Protein AF-A0A2D4L8B1-F1 (afdb_monomer_lite)

Radius of gyration: 17.38 Å; chains: 1; bounding box: 44×34×46 Å

Foldseek 3Di:
DDDDDPDDAPDFDPFFDWDWAPSLVVPGACPPVRNNPDDHDQQIKTWGWDWTDDPNDIDTDIDIAGPVRDDDPVRVLQVVLQVVLVVVLVVPDDPPDDPVVSVLSSLLSNLVSCCVVPVDDDDSVVCVVVVVSVVVVD

Secondary structure (DSSP, 8-state):
------SS-TT--EEEEEEEGGGGG-TTTTSTTS-S-PPP-TTPEEEEEEEEEETTEEEEEEEEEETTS---HHHHHHHHHHHHHHHHHHHH--TT--HHHHHHHHHHHHHHHHHHTTSS-S-HHHHHHTTTHHHH--

Organism: NCBI:txid1970185

pLDDT: mean 89.05, std 18.94, range [22.69, 98.81]

Sequence (138 aa):
IFFTDFYYARNIYNVYCYCSGNNSSVLHYGHAGAPNDKTIEDGDLCLFDMGGEYYCYGSDITCTFPANGKFTPDQKAIYEAVYRSSRAVFSSIKPGVAWPEMHRLADRVHLEELTKIGILHGNVEDMVTVHLGAVFMP

Structure (mmCIF, N/CA/C/O backbone):
data_AF-A0A2D4L8B1-F1
#
_entry.id   AF-A0A2D4L8B1-F1
#
loop_
_atom_site.group_PDB
_atom_site.id
_atom_site.type_symbol
_atom_site.label_atom_id
_atom_site.label_alt_id
_atom_site.label_comp_id
_atom_site.label_asym_id
_atom_site.label_entity_id
_atom_site.label_seq_id
_atom_site.pdbx_PDB_ins_code
_atom_site.Cartn_x
_atom_site.Cartn_y
_atom_site.Cartn_z
_atom_site.occupancy
_atom_site.B_iso_or_equiv
_atom_site.auth_seq_id
_atom_site.auth_comp_id
_atom_site.auth_asym_id
_atom_site.auth_atom_id
_atom_site.pdbx_PDB_model_num
ATOM 1 N N . ILE A 1 1 ? 1.965 -16.802 -3.553 1.00 29.83 1 ILE A N 1
ATOM 2 C CA . ILE A 1 1 ? 1.661 -17.792 -4.611 1.00 29.83 1 ILE A CA 1
ATOM 3 C C . ILE A 1 1 ? 2.831 -17.741 -5.586 1.00 29.83 1 ILE A C 1
ATOM 5 O O . ILE A 1 1 ? 3.060 -16.686 -6.155 1.00 29.83 1 ILE A O 1
ATOM 9 N N . PHE A 1 2 ? 3.635 -18.805 -5.662 1.00 22.69 2 PHE A N 1
ATOM 10 C CA . PHE A 1 2 ? 4.695 -18.957 -6.666 1.00 22.69 2 PHE A CA 1
ATOM 11 C C . PHE A 1 2 ? 4.063 -19.538 -7.935 1.00 22.69 2 PHE A C 1
ATOM 13 O O . PHE A 1 2 ? 3.391 -20.561 -7.833 1.00 22.69 2 PHE A O 1
ATOM 20 N N . PHE A 1 3 ? 4.302 -18.936 -9.099 1.00 31.19 3 PHE A N 1
ATOM 21 C CA . PHE A 1 3 ? 4.112 -19.611 -10.384 1.00 31.19 3 PHE A CA 1
ATOM 22 C C . PHE A 1 3 ? 5.337 -19.390 -11.271 1.00 31.19 3 PHE A C 1
ATOM 24 O O . PHE A 1 3 ? 5.660 -18.271 -11.663 1.00 31.19 3 PHE A O 1
ATOM 31 N N . THR A 1 4 ? 6.028 -20.495 -11.533 1.00 29.86 4 THR A N 1
ATOM 32 C CA . THR A 1 4 ? 6.906 -20.724 -12.679 1.00 29.86 4 THR A CA 1
ATOM 33 C C . THR A 1 4 ? 6.068 -20.978 -13.940 1.00 29.86 4 THR A C 1
ATOM 35 O O . THR A 1 4 ? 4.928 -21.427 -13.838 1.00 29.86 4 THR A O 1
ATOM 38 N N . ASP A 1 5 ? 6.688 -20.727 -15.099 1.00 28.75 5 ASP A N 1
ATOM 39 C CA . ASP A 1 5 ? 6.245 -20.960 -16.490 1.00 28.75 5 ASP A CA 1
ATOM 40 C C . ASP A 1 5 ? 5.469 -19.835 -17.207 1.00 28.75 5 ASP A C 1
ATOM 42 O O . ASP A 1 5 ? 4.287 -19.921 -17.527 1.00 28.75 5 ASP A O 1
ATOM 46 N N . PHE A 1 6 ? 6.228 -18.801 -17.591 1.00 39.56 6 PHE A N 1
ATOM 47 C CA . PHE A 1 6 ? 5.842 -17.674 -18.457 1.00 39.56 6 PHE A CA 1
ATOM 48 C C . PHE A 1 6 ? 6.006 -17.953 -19.974 1.00 39.56 6 PHE A C 1
ATOM 50 O O . PHE A 1 6 ? 6.299 -17.043 -20.743 1.00 39.56 6 PHE A O 1
ATOM 57 N N . TYR A 1 7 ? 5.855 -19.197 -20.449 1.00 32.72 7 TYR A N 1
ATOM 58 C CA . TYR A 1 7 ? 6.199 -19.542 -21.846 1.00 32.72 7 TYR A CA 1
ATOM 59 C C . TYR A 1 7 ? 5.029 -19.585 -22.853 1.00 32.72 7 TYR A C 1
ATOM 61 O O . TYR A 1 7 ? 5.279 -19.800 -24.037 1.00 32.72 7 TYR A O 1
ATOM 69 N N . TYR A 1 8 ? 3.769 -19.364 -22.443 1.00 34.84 8 TYR A N 1
ATOM 70 C CA . TYR A 1 8 ? 2.607 -19.585 -23.334 1.00 34.84 8 TYR A CA 1
ATOM 71 C C . TYR A 1 8 ? 1.567 -18.460 -23.461 1.00 34.84 8 TYR A C 1
ATOM 73 O O . TYR A 1 8 ? 0.611 -18.620 -24.224 1.00 34.84 8 TYR A O 1
ATOM 81 N N . ALA A 1 9 ? 1.717 -17.314 -22.793 1.00 38.31 9 ALA A N 1
ATOM 82 C CA . ALA A 1 9 ? 0.779 -16.209 -22.996 1.00 38.31 9 ALA A CA 1
ATOM 83 C C . ALA A 1 9 ? 1.203 -15.359 -24.212 1.00 38.31 9 ALA A C 1
ATOM 85 O O . ALA A 1 9 ? 2.280 -14.775 -24.260 1.00 38.31 9 ALA A O 1
ATOM 86 N N . ARG A 1 10 ? 0.349 -15.333 -25.243 1.00 41.06 10 ARG A N 1
ATOM 87 C CA . ARG A 1 10 ? 0.593 -14.650 -26.527 1.00 41.06 10 ARG A CA 1
ATOM 88 C C . ARG A 1 10 ? 0.355 -13.130 -26.502 1.00 41.06 10 ARG A C 1
ATOM 90 O O . ARG A 1 10 ? 0.475 -12.523 -27.553 1.00 41.06 10 ARG A O 1
ATOM 97 N N . ASN A 1 11 ? 0.069 -12.531 -25.342 1.00 42.62 11 ASN A N 1
ATOM 98 C CA . ASN A 1 11 ? -0.073 -11.081 -25.127 1.00 42.62 11 ASN A CA 1
ATOM 99 C C . ASN A 1 11 ? 0.330 -10.726 -23.680 1.00 42.62 11 ASN A C 1
ATOM 101 O O . ASN A 1 11 ? -0.499 -10.335 -22.863 1.00 42.62 11 ASN A O 1
ATOM 105 N N . ILE A 1 12 ? 1.593 -10.956 -23.323 1.00 45.28 12 ILE A N 1
ATOM 106 C CA . ILE A 1 12 ? 2.137 -10.564 -22.012 1.00 45.28 12 ILE A CA 1
ATOM 107 C C . ILE A 1 12 ? 2.632 -9.113 -22.119 1.00 45.28 12 ILE A C 1
ATOM 109 O O . ILE A 1 12 ? 3.075 -8.712 -23.190 1.00 45.28 12 ILE A O 1
ATOM 113 N N . TYR A 1 13 ? 2.588 -8.381 -21.002 1.00 44.84 13 TYR A N 1
ATOM 114 C CA . TYR A 1 13 ? 3.078 -7.012 -20.755 1.00 44.84 13 TYR A CA 1
ATOM 115 C C . TYR A 1 13 ? 2.028 -5.899 -20.816 1.00 44.84 13 TYR A C 1
ATOM 117 O O . TYR A 1 13 ? 2.181 -4.914 -21.527 1.00 44.84 13 TYR A O 1
ATOM 125 N N . ASN A 1 14 ? 1.030 -5.993 -19.940 1.00 48.00 14 ASN A N 1
ATOM 126 C CA . ASN A 1 14 ? 0.453 -4.798 -19.334 1.00 48.00 14 ASN A CA 1
ATOM 127 C C . ASN A 1 14 ? 1.196 -4.532 -18.016 1.00 48.00 14 ASN A C 1
ATOM 129 O O . ASN A 1 14 ? 0.715 -4.792 -16.916 1.00 48.00 14 ASN A O 1
ATOM 133 N N . VAL A 1 15 ? 2.451 -4.113 -18.150 1.00 51.12 15 VAL A N 1
ATOM 134 C CA . VAL A 1 15 ? 3.245 -3.614 -17.031 1.00 51.12 15 VAL A CA 1
ATOM 135 C C . VAL A 1 15 ? 2.808 -2.174 -16.799 1.00 51.12 15 VAL A C 1
ATOM 137 O O . VAL A 1 15 ? 3.070 -1.328 -17.654 1.00 51.12 15 VAL A O 1
ATOM 140 N N . TYR A 1 16 ? 2.129 -1.899 -15.685 1.00 62.41 16 TYR A N 1
ATOM 141 C CA . TYR A 1 16 ? 1.575 -0.569 -15.441 1.00 62.41 16 TYR A CA 1
ATOM 142 C C . TYR A 1 16 ? 2.487 0.295 -14.576 1.00 62.41 16 TYR A C 1
ATOM 144 O O . TYR A 1 16 ? 2.816 1.391 -15.017 1.00 62.41 16 TYR A O 1
ATOM 152 N N . CYS A 1 17 ? 2.979 -0.174 -13.424 1.00 64.75 17 CYS A N 1
ATOM 153 C CA . CYS A 1 17 ? 3.736 0.692 -12.512 1.00 64.75 17 CYS A CA 1
ATOM 154 C C . CYS A 1 17 ? 5.001 0.019 -11.960 1.00 64.75 17 CYS A C 1
ATOM 156 O O . CYS A 1 17 ? 4.917 -0.894 -11.139 1.00 64.75 17 CYS A O 1
ATOM 158 N N . TYR A 1 18 ? 6.181 0.519 -12.349 1.00 78.19 18 TYR A N 1
ATOM 159 C CA . TYR A 1 18 ? 7.454 0.238 -11.675 1.00 78.19 18 TYR A CA 1
ATOM 160 C C . TYR A 1 18 ? 7.854 1.425 -10.813 1.00 78.19 18 TYR A C 1
ATOM 162 O O . TYR A 1 18 ? 8.648 2.279 -11.212 1.00 78.19 18 TYR A O 1
ATOM 170 N N . CYS A 1 19 ? 7.302 1.492 -9.612 1.00 84.31 19 CYS A N 1
ATOM 171 C CA . CYS A 1 19 ? 7.585 2.600 -8.726 1.00 84.31 19 CYS A CA 1
ATOM 172 C C . CYS A 1 19 ? 8.777 2.292 -7.822 1.00 84.31 19 CYS A C 1
ATOM 174 O O . CYS A 1 19 ? 8.892 1.193 -7.278 1.00 84.31 19 CYS A O 1
ATOM 176 N N . SER A 1 20 ? 9.646 3.282 -7.627 1.00 90.06 20 SER A N 1
ATOM 177 C CA . SER A 1 20 ? 10.708 3.259 -6.621 1.00 90.06 20 SER A CA 1
ATOM 178 C C . SER A 1 20 ? 10.790 4.602 -5.902 1.00 90.06 20 SER A C 1
ATOM 180 O O . SER A 1 20 ? 10.596 5.665 -6.506 1.00 90.06 20 SER A O 1
ATOM 182 N N . GLY A 1 21 ? 11.064 4.558 -4.599 1.00 91.44 21 GLY A N 1
ATOM 183 C CA . GLY A 1 21 ? 11.133 5.755 -3.763 1.00 91.44 21 GLY A CA 1
ATOM 184 C C . GLY A 1 21 ? 9.811 6.528 -3.792 1.00 91.44 21 GLY A C 1
ATOM 185 O O . GLY A 1 21 ? 8.737 5.942 -3.663 1.00 91.44 21 GLY A O 1
ATOM 186 N N . ASN A 1 22 ? 9.875 7.842 -4.015 1.00 93.81 22 ASN A N 1
ATOM 187 C CA . ASN A 1 22 ? 8.687 8.705 -4.023 1.00 93.81 22 ASN A CA 1
ATOM 188 C C . ASN A 1 22 ? 7.689 8.390 -5.146 1.00 93.81 22 ASN A C 1
ATOM 190 O O . ASN A 1 22 ? 6.517 8.710 -5.000 1.00 93.81 22 ASN A O 1
ATOM 194 N N . ASN A 1 23 ? 8.097 7.739 -6.241 1.00 93.62 23 ASN A N 1
ATOM 195 C CA . ASN A 1 23 ? 7.144 7.370 -7.297 1.00 93.62 23 ASN A CA 1
ATOM 196 C C . ASN A 1 23 ? 6.119 6.338 -6.803 1.00 93.62 23 ASN A C 1
ATOM 198 O O . ASN A 1 23 ? 5.042 6.226 -7.377 1.00 93.62 23 ASN A O 1
ATOM 202 N N . SER A 1 24 ? 6.413 5.626 -5.707 1.00 91.88 24 SER A N 1
ATOM 203 C CA . SER A 1 24 ? 5.498 4.659 -5.086 1.00 91.88 24 SER A CA 1
ATOM 204 C C . SER A 1 24 ? 4.270 5.314 -4.440 1.00 91.88 24 SER A C 1
ATOM 206 O O . SER A 1 24 ? 3.364 4.596 -4.034 1.00 91.88 24 SER A O 1
ATOM 208 N N . SER A 1 25 ? 4.202 6.652 -4.368 1.00 93.50 25 SER A N 1
ATOM 209 C CA . SER A 1 25 ? 2.997 7.397 -3.971 1.00 93.50 25 SER A CA 1
ATOM 210 C C . SER A 1 25 ? 2.158 7.912 -5.152 1.00 93.50 25 SER A C 1
ATOM 212 O O . SER A 1 25 ? 1.103 8.506 -4.936 1.00 93.50 25 SER A O 1
ATOM 214 N N . VAL A 1 26 ? 2.583 7.679 -6.401 1.00 94.00 26 VAL A N 1
ATOM 215 C CA . VAL A 1 26 ? 1.808 7.999 -7.609 1.00 94.00 26 VAL A CA 1
ATOM 216 C C . VAL A 1 26 ? 1.048 6.746 -8.049 1.00 94.00 26 VAL A C 1
ATOM 218 O O . VAL A 1 26 ? 1.631 5.839 -8.635 1.00 94.00 26 VAL A O 1
ATOM 221 N N . LEU A 1 27 ? -0.259 6.703 -7.768 1.00 90.19 27 LEU A N 1
ATOM 222 C CA . LEU A 1 27 ? -1.081 5.485 -7.878 1.00 90.19 27 LEU A CA 1
ATOM 223 C C . LEU A 1 27 ? -1.064 4.829 -9.267 1.00 90.19 27 LEU A C 1
ATOM 225 O O . LEU A 1 27 ? -0.997 3.612 -9.363 1.00 90.19 27 LEU A O 1
ATOM 229 N N . HIS A 1 28 ? -1.097 5.628 -10.337 1.00 91.81 28 HIS A N 1
ATOM 230 C CA . HIS A 1 28 ? -1.015 5.149 -11.723 1.00 91.81 28 HIS A CA 1
ATOM 231 C C . HIS A 1 28 ? 0.245 5.687 -12.418 1.00 91.81 28 HIS A C 1
ATOM 233 O O . HIS A 1 28 ? 0.164 6.316 -13.474 1.00 91.81 28 HIS A O 1
ATOM 239 N N . TYR A 1 29 ? 1.414 5.505 -11.799 1.00 90.06 29 TYR A N 1
ATOM 240 C CA . TYR A 1 29 ? 2.714 5.783 -12.426 1.00 90.06 29 TYR A CA 1
ATOM 241 C C . TYR A 1 29 ? 2.939 4.903 -13.675 1.00 90.06 29 TYR A C 1
ATOM 243 O O . TYR A 1 29 ? 2.179 3.982 -13.938 1.00 90.06 29 TYR A O 1
ATOM 251 N N . GLY A 1 30 ? 3.958 5.181 -14.489 1.00 88.81 30 GLY A N 1
ATOM 252 C CA . GLY A 1 30 ? 4.344 4.315 -15.611 1.00 88.81 30 GLY A CA 1
ATOM 253 C C . GLY A 1 30 ? 3.615 4.549 -16.936 1.00 88.81 30 GLY A C 1
ATOM 254 O O . GLY A 1 30 ? 3.979 3.958 -17.954 1.00 88.81 30 GLY A O 1
ATOM 255 N N . HIS A 1 31 ? 2.642 5.463 -16.973 1.00 90.25 31 HIS A N 1
ATOM 256 C CA . HIS A 1 31 ? 2.073 5.966 -18.226 1.00 90.25 31 HIS A CA 1
ATOM 257 C C . HIS A 1 31 ? 3.091 6.815 -19.017 1.00 90.25 31 HIS A C 1
ATOM 259 O O . HIS A 1 31 ? 4.121 7.229 -18.498 1.00 90.25 31 HIS A O 1
ATOM 265 N N . ALA A 1 32 ? 2.779 7.169 -20.269 1.00 92.19 32 ALA A N 1
ATOM 266 C CA . ALA A 1 32 ? 3.704 7.882 -21.166 1.00 92.19 32 ALA A CA 1
ATOM 267 C C . ALA A 1 32 ? 4.239 9.240 -20.645 1.00 92.19 32 ALA A C 1
ATOM 269 O O . ALA A 1 32 ? 5.257 9.716 -21.136 1.00 92.19 32 ALA A O 1
ATOM 270 N N . GLY A 1 33 ? 3.564 9.870 -19.677 1.00 93.81 33 GLY A N 1
ATOM 271 C CA . GLY A 1 33 ? 4.014 11.118 -19.042 1.00 93.81 33 GLY A CA 1
ATOM 272 C C . GLY A 1 33 ? 4.926 10.911 -17.827 1.00 93.81 33 GLY A C 1
ATOM 273 O O . GLY A 1 33 ? 5.513 11.873 -17.347 1.00 93.81 33 GLY A O 1
ATOM 274 N N . ALA A 1 34 ? 5.039 9.675 -17.343 1.00 91.69 34 ALA A N 1
ATOM 275 C CA . ALA A 1 34 ? 5.884 9.263 -16.229 1.00 91.69 34 ALA A CA 1
ATOM 276 C C . ALA A 1 34 ? 6.386 7.822 -16.490 1.00 91.69 34 ALA A C 1
ATOM 278 O O . ALA A 1 34 ? 5.956 6.889 -15.812 1.00 91.69 34 ALA A O 1
ATOM 279 N N . PRO A 1 35 ? 7.224 7.609 -17.522 1.00 93.00 35 PRO A N 1
ATOM 280 C CA . PRO A 1 35 ? 7.315 6.350 -18.272 1.00 93.00 35 PRO A CA 1
ATOM 281 C C . PRO A 1 35 ? 8.228 5.283 -17.639 1.00 93.00 35 PRO A C 1
ATOM 283 O O . PRO A 1 35 ? 8.970 4.609 -18.350 1.00 93.00 35 PRO A O 1
ATOM 286 N N . ASN A 1 36 ? 8.175 5.100 -16.315 1.00 92.25 36 ASN A N 1
ATOM 287 C CA . ASN A 1 36 ? 9.008 4.133 -15.581 1.00 92.25 36 ASN A CA 1
ATOM 288 C C . ASN A 1 36 ? 10.526 4.317 -15.801 1.00 92.25 36 ASN A C 1
ATOM 290 O O . ASN A 1 36 ? 11.271 3.349 -15.928 1.00 92.25 36 ASN A O 1
ATOM 294 N N . ASP A 1 37 ? 10.995 5.561 -15.860 1.00 93.81 37 ASP A N 1
ATOM 295 C CA . ASP A 1 37 ? 12.367 5.930 -16.232 1.00 93.81 37 ASP A CA 1
ATOM 296 C C . ASP A 1 37 ? 13.285 6.255 -15.040 1.00 93.81 37 ASP A C 1
ATOM 298 O O . ASP A 1 37 ? 14.466 6.555 -15.224 1.00 93.81 37 ASP A O 1
ATOM 302 N N . LYS A 1 38 ? 12.773 6.178 -13.805 1.00 94.69 38 LYS A N 1
ATOM 303 C CA . LYS A 1 38 ? 13.567 6.414 -12.594 1.00 94.69 38 LYS A CA 1
ATOM 304 C C . LYS A 1 38 ? 14.496 5.227 -12.299 1.00 94.69 38 LYS A C 1
ATOM 306 O O . LYS A 1 38 ? 14.036 4.101 -12.113 1.00 94.69 38 LYS A O 1
ATOM 311 N N . THR A 1 39 ? 15.789 5.504 -12.125 1.00 96.25 39 THR A N 1
ATOM 312 C CA . THR A 1 39 ? 16.754 4.547 -11.560 1.00 96.25 39 THR A CA 1
ATOM 313 C C . THR A 1 39 ? 16.356 4.153 -10.133 1.00 96.25 39 THR A C 1
ATOM 315 O O . THR A 1 39 ? 16.023 5.001 -9.299 1.00 96.25 39 THR A O 1
ATOM 318 N N . ILE A 1 40 ? 16.368 2.849 -9.856 1.00 96.50 40 ILE A N 1
ATOM 319 C CA . ILE A 1 40 ? 16.147 2.310 -8.511 1.00 96.50 40 ILE A CA 1
ATOM 320 C C . ILE A 1 40 ? 17.429 2.504 -7.704 1.00 96.50 40 ILE A C 1
ATOM 322 O O . ILE A 1 40 ? 18.486 2.026 -8.113 1.00 96.50 40 ILE A O 1
ATOM 326 N N . GLU A 1 41 ? 17.321 3.171 -6.559 1.00 96.88 41 GLU A N 1
ATOM 327 C CA . GLU A 1 41 ? 18.456 3.480 -5.692 1.00 96.88 41 GLU A CA 1
ATOM 328 C C . GLU A 1 41 ? 18.471 2.587 -4.441 1.00 96.88 41 GLU A C 1
ATOM 330 O O . GLU A 1 41 ? 17.454 2.012 -4.036 1.00 96.88 41 GLU A O 1
ATOM 335 N N . ASP A 1 42 ? 19.635 2.469 -3.798 1.00 97.19 42 ASP A N 1
ATOM 336 C CA . ASP A 1 42 ? 19.729 1.795 -2.501 1.00 97.19 42 ASP A CA 1
ATOM 337 C C . ASP A 1 42 ? 18.862 2.511 -1.452 1.00 97.19 42 ASP A C 1
ATOM 339 O O . ASP A 1 42 ? 18.839 3.738 -1.361 1.00 97.19 42 ASP A O 1
ATOM 343 N N . GLY A 1 43 ? 18.134 1.728 -0.655 1.00 95.75 43 GLY A N 1
ATOM 344 C CA . GLY A 1 43 ? 17.185 2.241 0.333 1.00 95.75 43 GLY A CA 1
ATOM 345 C C . GLY A 1 43 ? 15.794 2.589 -0.211 1.00 95.75 43 GLY A C 1
ATOM 346 O O . GLY A 1 43 ? 14.898 2.829 0.600 1.00 95.75 43 GLY A O 1
ATOM 347 N N . ASP A 1 44 ? 15.559 2.551 -1.528 1.00 97.12 44 ASP A N 1
ATOM 348 C CA . ASP A 1 44 ? 14.214 2.745 -2.078 1.00 97.12 44 ASP A CA 1
ATOM 349 C C . ASP A 1 44 ? 13.248 1.635 -1.632 1.00 97.12 44 ASP A C 1
ATOM 351 O O . ASP A 1 44 ? 13.603 0.456 -1.522 1.00 97.12 44 ASP A O 1
ATOM 355 N N . LEU A 1 45 ? 11.982 2.013 -1.438 1.00 95.75 45 LEU A N 1
ATOM 356 C CA . LEU A 1 45 ? 10.872 1.069 -1.386 1.00 95.75 45 LEU A CA 1
ATOM 357 C C . LEU A 1 45 ? 10.243 0.976 -2.780 1.00 95.75 45 LEU A C 1
ATOM 359 O O . LEU A 1 45 ? 9.782 1.982 -3.330 1.00 95.75 45 LEU A O 1
ATOM 363 N N . CYS A 1 46 ? 10.231 -0.226 -3.342 1.00 96.00 46 CYS A N 1
ATOM 364 C CA . CYS A 1 46 ? 9.603 -0.510 -4.621 1.00 96.00 46 CYS A CA 1
ATOM 365 C C . CYS A 1 46 ? 8.138 -0.890 -4.417 1.00 96.00 46 CYS A C 1
ATOM 367 O O . CYS A 1 46 ? 7.827 -1.681 -3.523 1.00 96.00 46 CYS A O 1
ATOM 369 N N . LEU A 1 47 ? 7.261 -0.363 -5.269 1.00 96.56 47 LEU A N 1
ATOM 370 C CA . LEU A 1 47 ? 5.866 -0.780 -5.402 1.00 96.56 47 LEU A CA 1
ATOM 371 C C . LEU A 1 47 ? 5.641 -1.135 -6.864 1.00 96.56 47 LEU A C 1
ATOM 373 O O . LEU A 1 47 ? 5.667 -0.270 -7.738 1.00 96.56 47 LEU A O 1
ATOM 377 N N . PHE A 1 48 ? 5.508 -2.428 -7.131 1.00 94.81 48 PHE A N 1
ATOM 378 C CA . PHE A 1 48 ? 5.331 -2.946 -8.478 1.00 94.81 48 PHE A CA 1
ATOM 379 C C . PHE A 1 48 ? 3.898 -3.415 -8.640 1.00 94.81 48 PHE A C 1
ATOM 381 O O . PHE A 1 48 ? 3.502 -4.391 -8.004 1.00 94.81 48 PHE A O 1
ATOM 388 N N . ASP A 1 49 ? 3.154 -2.721 -9.492 1.00 91.62 49 ASP A N 1
ATOM 389 C CA . ASP A 1 49 ? 1.783 -3.056 -9.852 1.00 91.62 49 ASP A CA 1
ATOM 390 C C . ASP A 1 49 ? 1.748 -3.584 -11.287 1.00 91.62 49 ASP A C 1
ATOM 392 O O . ASP A 1 49 ? 2.092 -2.876 -12.247 1.00 91.62 49 ASP A O 1
ATOM 396 N N . MET A 1 50 ? 1.457 -4.877 -11.417 1.00 88.44 50 MET A N 1
ATOM 397 C CA . MET A 1 50 ? 1.548 -5.582 -12.685 1.00 88.44 50 MET A CA 1
ATOM 398 C C . MET A 1 50 ? 0.472 -6.648 -12.819 1.00 88.44 50 MET A C 1
ATOM 400 O O . MET A 1 50 ? 0.209 -7.444 -11.916 1.00 88.44 50 MET A O 1
ATOM 404 N N . GLY A 1 51 ? -0.056 -6.730 -14.035 1.00 87.75 51 GLY A N 1
ATOM 405 C CA . GLY A 1 51 ? -1.061 -7.696 -14.420 1.00 87.75 51 GLY A CA 1
ATOM 406 C C . GLY A 1 51 ? -0.714 -8.415 -15.714 1.00 87.75 51 GLY A C 1
ATOM 407 O O . GLY A 1 51 ? 0.159 -8.019 -16.489 1.00 87.75 51 GLY A O 1
ATOM 408 N N . GLY A 1 52 ? -1.431 -9.501 -15.956 1.00 87.06 52 GLY A N 1
ATOM 409 C CA . GLY A 1 52 ? -1.407 -10.233 -17.208 1.00 87.06 52 GLY A CA 1
ATOM 410 C C . GLY A 1 52 ? -2.829 -10.473 -17.679 1.00 87.06 52 GLY A C 1
ATOM 411 O O . GLY A 1 52 ? -3.777 -10.396 -16.900 1.00 87.06 52 GLY A O 1
ATOM 412 N N . GLU A 1 53 ? -2.975 -10.787 -18.957 1.00 90.06 53 GLU A N 1
ATOM 413 C CA . GLU A 1 53 ? -4.235 -11.264 -19.505 1.00 90.06 53 GLU A CA 1
ATOM 414 C C . GLU A 1 53 ? -4.014 -12.630 -20.147 1.00 90.06 53 GLU A C 1
ATOM 416 O O . GLU A 1 53 ? -3.065 -12.843 -20.907 1.00 90.06 53 GLU A O 1
ATOM 421 N N . TYR A 1 54 ? -4.911 -13.566 -19.856 1.00 90.44 54 TYR A N 1
ATOM 422 C CA . TYR A 1 54 ? -4.967 -14.848 -20.532 1.00 90.44 54 TYR A CA 1
ATOM 423 C C . TYR A 1 54 ? -6.391 -15.122 -20.992 1.00 90.44 54 TYR A C 1
ATOM 425 O O . TYR A 1 54 ? -7.306 -15.217 -20.181 1.00 90.44 54 TYR A O 1
ATOM 433 N N . TYR A 1 55 ? -6.576 -15.260 -22.304 1.00 93.25 55 TYR A N 1
ATOM 434 C CA . TYR A 1 55 ? -7.883 -15.526 -22.907 1.00 93.25 55 TYR A CA 1
ATOM 435 C C . TYR A 1 55 ? -8.973 -14.533 -22.454 1.00 93.25 55 TYR A C 1
ATOM 437 O O . TYR A 1 55 ? -10.076 -14.928 -22.088 1.00 93.25 55 TYR A O 1
ATOM 445 N N . CYS A 1 56 ? -8.640 -13.237 -22.449 1.00 92.25 56 CYS A N 1
ATOM 446 C CA . CYS A 1 56 ? -9.504 -12.151 -21.972 1.00 92.25 56 CYS A CA 1
ATOM 447 C C . CYS A 1 56 ? -9.866 -12.205 -20.471 1.00 92.25 56 CYS A C 1
ATOM 449 O O . CYS A 1 56 ? -10.742 -11.464 -20.030 1.00 92.25 56 CYS A O 1
ATOM 451 N N . TYR A 1 57 ? -9.187 -13.035 -19.671 1.00 91.88 57 TYR A N 1
ATOM 452 C CA . TYR A 1 57 ? -9.221 -12.974 -18.209 1.00 91.88 57 TYR A CA 1
ATOM 453 C C . TYR A 1 57 ? -7.998 -12.218 -17.697 1.00 91.88 57 TYR A C 1
ATOM 455 O O . TYR A 1 57 ? -6.863 -12.629 -17.946 1.00 91.88 57 TYR A O 1
ATOM 463 N N . GLY A 1 58 ? -8.234 -11.125 -16.976 1.00 89.38 58 GLY A N 1
ATOM 464 C CA . GLY A 1 58 ? -7.183 -10.324 -16.355 1.00 89.38 58 GLY A CA 1
ATOM 465 C C . GLY A 1 58 ? -6.734 -10.871 -14.998 1.00 89.38 58 GLY A C 1
ATOM 466 O O . GLY A 1 58 ? -7.502 -11.506 -14.274 1.00 89.38 58 GLY A O 1
ATOM 467 N N . SER A 1 59 ? -5.492 -10.570 -14.641 1.00 91.25 59 SER A N 1
ATOM 468 C CA . SER A 1 59 ? -4.954 -10.668 -13.287 1.00 91.25 59 SER A CA 1
ATOM 469 C C . SER A 1 59 ? -4.359 -9.325 -12.885 1.00 91.25 59 SER A C 1
ATOM 471 O O . SER A 1 59 ? -3.766 -8.661 -13.730 1.00 91.25 59 SER A O 1
ATOM 473 N N . ASP A 1 60 ? -4.453 -8.976 -11.608 1.00 90.94 60 ASP A N 1
ATOM 474 C CA . ASP A 1 60 ? -3.981 -7.700 -11.075 1.00 90.94 60 ASP A CA 1
ATOM 475 C C . ASP A 1 60 ? -3.310 -7.934 -9.715 1.00 90.94 60 ASP A C 1
ATOM 477 O O . ASP A 1 60 ? -3.919 -8.525 -8.814 1.00 90.94 60 ASP A O 1
ATOM 481 N N . ILE A 1 61 ? -2.018 -7.614 -9.614 1.00 94.38 61 ILE A N 1
ATOM 482 C CA . ILE A 1 61 ? -1.188 -7.926 -8.450 1.00 94.38 61 ILE A CA 1
ATOM 483 C C . ILE A 1 61 ? -0.194 -6.793 -8.194 1.00 94.38 61 ILE A C 1
ATOM 485 O O . ILE A 1 61 ? 0.731 -6.560 -8.973 1.00 94.38 61 ILE A O 1
ATOM 489 N N . THR A 1 62 ? -0.287 -6.217 -6.999 1.00 93.94 62 THR A N 1
ATOM 490 C CA . THR A 1 62 ? 0.699 -5.275 -6.467 1.00 93.94 62 THR A CA 1
ATOM 491 C C . THR A 1 62 ? 1.640 -5.960 -5.466 1.00 93.94 62 THR A C 1
ATOM 493 O O . THR A 1 62 ? 1.200 -6.665 -4.553 1.00 93.94 62 THR A O 1
ATOM 496 N N . CYS A 1 63 ? 2.950 -5.745 -5.601 1.00 95.94 63 CYS A N 1
ATOM 497 C CA . CYS A 1 63 ? 3.984 -6.211 -4.674 1.00 95.94 63 CYS A CA 1
ATOM 498 C C . CYS A 1 63 ? 4.839 -5.043 -4.170 1.00 95.94 63 CYS A C 1
ATOM 500 O O . CYS A 1 63 ? 5.401 -4.299 -4.971 1.00 95.94 63 CYS A O 1
ATOM 502 N N . THR A 1 64 ? 5.020 -4.948 -2.850 1.00 96.69 64 THR A N 1
ATOM 503 C CA . THR A 1 64 ? 5.854 -3.916 -2.210 1.00 96.69 64 THR A CA 1
ATOM 504 C C . THR A 1 64 ? 7.047 -4.547 -1.499 1.00 96.69 64 THR A C 1
ATOM 506 O O . THR A 1 64 ? 6.869 -5.483 -0.716 1.00 96.69 64 THR A O 1
ATOM 509 N N . PHE A 1 65 ? 8.261 -4.059 -1.761 1.00 97.19 65 PHE A N 1
ATOM 510 C CA . PHE A 1 65 ? 9.502 -4.617 -1.208 1.00 97.19 65 PHE A CA 1
ATOM 511 C C . PHE A 1 65 ? 10.664 -3.604 -1.245 1.00 97.19 65 PHE A C 1
ATOM 513 O O . PHE A 1 65 ? 10.667 -2.707 -2.084 1.00 97.19 65 PHE A O 1
ATOM 520 N N . PRO A 1 66 ? 11.667 -3.719 -0.356 1.00 97.69 66 PRO A N 1
ATOM 521 C CA . PRO A 1 66 ? 12.854 -2.866 -0.379 1.00 97.69 66 PRO A CA 1
ATOM 522 C C . PRO A 1 66 ? 13.753 -3.229 -1.565 1.00 97.69 66 PRO A C 1
ATOM 524 O O . PRO A 1 66 ? 14.040 -4.408 -1.789 1.00 97.69 66 PRO A O 1
ATOM 527 N N . ALA A 1 67 ? 14.253 -2.225 -2.285 1.00 97.00 67 ALA A N 1
ATOM 528 C CA . ALA A 1 67 ? 15.108 -2.410 -3.459 1.00 97.00 67 ALA A CA 1
ATOM 529 C C . ALA A 1 67 ? 16.365 -3.250 -3.162 1.00 97.00 67 ALA A C 1
ATOM 531 O O . ALA A 1 67 ? 16.782 -4.074 -3.972 1.00 97.00 67 ALA A O 1
ATOM 532 N N . ASN A 1 68 ? 16.933 -3.088 -1.966 1.00 97.06 68 ASN A N 1
ATOM 533 C CA . ASN A 1 68 ? 18.134 -3.792 -1.509 1.00 97.06 68 ASN A CA 1
ATOM 534 C C . ASN A 1 68 ? 17.847 -5.107 -0.756 1.00 97.06 68 ASN A C 1
ATOM 536 O O . ASN A 1 68 ? 18.751 -5.709 -0.170 1.00 97.06 68 ASN A O 1
ATOM 540 N N . GLY A 1 69 ? 16.585 -5.550 -0.731 1.00 97.25 69 GLY A N 1
ATOM 541 C CA . GLY A 1 69 ? 16.163 -6.798 -0.096 1.00 97.25 69 GLY A CA 1
ATOM 542 C C . GLY A 1 69 ? 16.087 -6.769 1.435 1.00 97.25 69 GLY A C 1
ATOM 543 O O . GLY A 1 69 ? 15.804 -7.807 2.036 1.00 97.25 69 GLY A O 1
ATOM 544 N N . LYS A 1 70 ? 16.314 -5.622 2.093 1.00 98.00 70 LYS A N 1
ATOM 545 C CA . LYS A 1 70 ? 16.227 -5.490 3.556 1.00 98.00 70 LYS A CA 1
ATOM 546 C C . LYS A 1 70 ? 15.359 -4.306 3.956 1.00 98.00 70 LYS A C 1
ATOM 548 O O . LYS A 1 70 ? 15.684 -3.163 3.666 1.00 98.00 70 LYS A O 1
ATOM 553 N N . PHE A 1 71 ? 14.278 -4.584 4.679 1.00 98.38 71 PHE A N 1
ATOM 554 C CA . PHE A 1 71 ? 13.427 -3.527 5.212 1.00 98.38 71 PHE A CA 1
ATOM 555 C C . PHE A 1 71 ? 14.166 -2.744 6.299 1.00 98.38 71 PHE A C 1
ATOM 557 O O . PHE A 1 71 ? 14.723 -3.336 7.229 1.00 98.38 71 PHE A O 1
ATOM 564 N N . THR A 1 72 ? 14.106 -1.418 6.225 1.00 98.25 72 THR A N 1
ATOM 565 C CA . THR A 1 72 ? 14.384 -0.562 7.383 1.00 98.25 72 THR A CA 1
ATOM 566 C C . THR A 1 72 ? 13.242 -0.669 8.407 1.00 98.25 72 THR A C 1
ATOM 568 O O . THR A 1 72 ? 12.151 -1.138 8.061 1.00 98.25 72 THR A O 1
ATOM 571 N N . PRO A 1 73 ? 13.446 -0.242 9.669 1.00 98.31 73 PRO A N 1
ATOM 572 C CA . PRO A 1 73 ? 12.370 -0.212 10.660 1.00 98.31 73 PRO A CA 1
ATOM 573 C C . PRO A 1 73 ? 11.127 0.554 10.183 1.00 98.31 73 PRO A C 1
ATOM 575 O O . PRO A 1 73 ? 10.020 0.034 10.304 1.00 98.31 73 PRO A O 1
ATOM 578 N N . ASP A 1 74 ? 11.312 1.720 9.559 1.00 98.06 74 ASP A N 1
ATOM 579 C CA . ASP A 1 74 ? 10.207 2.553 9.067 1.00 98.06 74 ASP A CA 1
ATOM 580 C C . ASP A 1 74 ? 9.475 1.896 7.890 1.00 98.06 74 ASP A C 1
ATOM 582 O O . ASP A 1 74 ? 8.247 1.812 7.881 1.00 98.06 74 ASP A O 1
ATOM 586 N N . GLN A 1 75 ? 10.215 1.349 6.917 1.00 98.19 75 GLN A N 1
ATOM 587 C CA . GLN A 1 75 ? 9.614 0.625 5.792 1.00 98.19 75 GLN A CA 1
ATOM 588 C C . GLN A 1 75 ? 8.814 -0.585 6.277 1.00 98.19 75 GLN A C 1
ATOM 590 O O . GLN A 1 75 ? 7.708 -0.831 5.798 1.00 98.19 75 GLN A O 1
ATOM 595 N N . LYS A 1 76 ? 9.366 -1.341 7.235 1.00 98.19 76 LYS A N 1
ATOM 596 C CA . LYS A 1 76 ? 8.696 -2.499 7.824 1.00 98.19 76 LYS A CA 1
ATOM 597 C C . LYS A 1 76 ? 7.414 -2.087 8.542 1.00 98.19 76 LYS A C 1
ATOM 599 O O . LYS A 1 76 ? 6.397 -2.744 8.355 1.00 98.19 76 LYS A O 1
ATOM 604 N N . ALA A 1 77 ? 7.455 -1.010 9.323 1.00 98.31 77 ALA A N 1
ATOM 605 C CA . ALA A 1 77 ? 6.304 -0.509 10.065 1.00 98.31 77 ALA A CA 1
ATOM 606 C C . ALA A 1 77 ? 5.124 -0.173 9.136 1.00 98.31 77 ALA A C 1
ATOM 608 O O . ALA A 1 77 ? 4.008 -0.639 9.361 1.00 98.31 77 ALA A O 1
ATOM 609 N N . ILE A 1 78 ? 5.380 0.564 8.050 1.00 98.19 78 ILE A N 1
ATOM 610 C CA . ILE A 1 78 ? 4.345 0.903 7.061 1.00 98.19 78 ILE A CA 1
ATOM 611 C C . ILE A 1 78 ? 3.884 -0.336 6.282 1.00 98.19 78 ILE A C 1
ATOM 613 O O . ILE A 1 78 ? 2.684 -0.541 6.099 1.00 98.19 78 ILE A O 1
ATOM 617 N N . TYR A 1 79 ? 4.814 -1.199 5.863 1.00 98.38 79 TYR A N 1
ATOM 618 C CA . TYR A 1 79 ? 4.483 -2.442 5.165 1.00 98.38 79 TYR A CA 1
ATOM 619 C C . TYR A 1 79 ? 3.570 -3.346 6.004 1.00 98.38 79 TYR A C 1
ATOM 621 O O . TYR A 1 79 ? 2.564 -3.852 5.508 1.00 98.38 79 TYR A O 1
ATOM 629 N N . GLU A 1 80 ? 3.889 -3.535 7.287 1.00 98.38 80 GLU A N 1
ATOM 630 C CA . GLU A 1 80 ? 3.098 -4.367 8.194 1.00 98.38 80 GLU A CA 1
ATOM 631 C C . GLU A 1 80 ? 1.716 -3.765 8.478 1.00 98.38 80 GLU A C 1
ATOM 633 O O . GLU A 1 80 ? 0.759 -4.526 8.637 1.00 98.38 80 GLU A O 1
ATOM 638 N N . ALA A 1 81 ? 1.573 -2.434 8.461 1.00 98.50 81 ALA A N 1
ATOM 639 C CA . ALA A 1 81 ? 0.273 -1.774 8.580 1.00 98.50 81 ALA A CA 1
ATOM 640 C C . ALA A 1 81 ? -0.667 -2.132 7.416 1.00 98.50 81 ALA A C 1
ATOM 642 O O . ALA A 1 81 ? -1.802 -2.566 7.640 1.00 98.50 81 ALA A O 1
ATOM 643 N N . VAL A 1 82 ? -0.172 -2.039 6.176 1.00 98.50 82 VAL A N 1
ATOM 644 C CA . VAL A 1 82 ? -0.923 -2.431 4.968 1.00 98.50 82 VAL A CA 1
ATOM 645 C C . VAL A 1 82 ? -1.143 -3.947 4.919 1.00 98.50 82 VAL A C 1
ATOM 647 O O . VAL A 1 82 ? -2.214 -4.433 4.555 1.00 98.50 82 VAL A O 1
ATOM 650 N N . TYR A 1 83 ? -0.152 -4.740 5.333 1.00 98.31 83 TYR A N 1
ATOM 651 C CA . TYR A 1 83 ? -0.308 -6.191 5.411 1.00 98.31 83 TYR A CA 1
ATOM 652 C C . TYR A 1 83 ? -1.416 -6.586 6.399 1.00 98.31 83 TYR A C 1
ATOM 654 O O . TYR A 1 83 ? -2.242 -7.452 6.093 1.00 98.31 83 TYR A O 1
ATOM 662 N N . ARG A 1 84 ? -1.485 -5.925 7.561 1.00 98.56 84 ARG A N 1
ATOM 663 C CA . ARG A 1 84 ? -2.524 -6.156 8.570 1.00 98.56 84 ARG A CA 1
ATOM 664 C C . ARG A 1 84 ? -3.912 -5.807 8.036 1.00 98.56 84 ARG A C 1
ATOM 666 O O . ARG A 1 84 ? -4.820 -6.623 8.200 1.00 98.56 84 ARG A O 1
ATOM 673 N N . SER A 1 85 ? -4.086 -4.659 7.377 1.00 98.50 85 SER A N 1
ATOM 674 C CA . SER A 1 85 ? -5.380 -4.275 6.790 1.00 98.50 85 SER A CA 1
ATOM 675 C C . SER A 1 85 ? -5.805 -5.248 5.685 1.00 98.50 85 SER A C 1
ATOM 677 O O . SER A 1 85 ? -6.941 -5.725 5.697 1.00 98.50 85 SER A O 1
ATOM 679 N N . SER A 1 86 ? -4.871 -5.666 4.821 1.00 98.44 86 SER A N 1
ATOM 680 C CA . SER A 1 86 ? -5.095 -6.709 3.814 1.00 98.44 86 SER A CA 1
ATOM 681 C C . SER A 1 86 ? -5.614 -7.998 4.455 1.00 98.44 86 SER A C 1
ATOM 683 O O . SER A 1 86 ? -6.672 -8.500 4.074 1.00 98.44 86 SER A O 1
ATOM 685 N N . ARG A 1 87 ? -4.918 -8.538 5.468 1.00 98.62 87 ARG A N 1
ATOM 686 C CA . ARG A 1 87 ? -5.346 -9.770 6.156 1.00 98.62 87 ARG A CA 1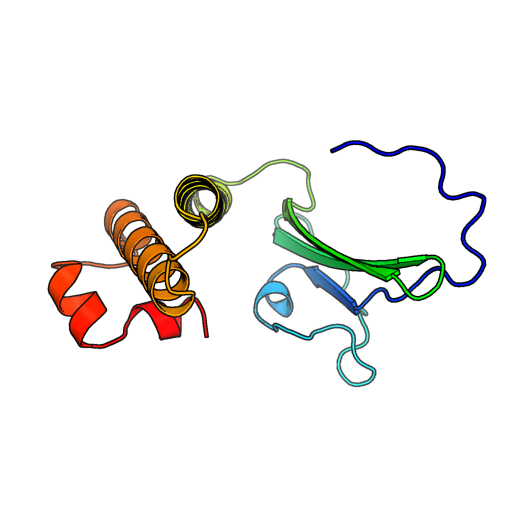
ATOM 687 C C . ARG A 1 87 ? -6.700 -9.611 6.854 1.00 98.62 87 ARG A C 1
ATOM 689 O O . ARG A 1 87 ? -7.495 -10.553 6.822 1.00 98.62 87 ARG A O 1
ATOM 696 N N . ALA A 1 88 ? -6.979 -8.450 7.448 1.00 98.56 88 ALA A N 1
ATOM 697 C CA . ALA A 1 88 ? -8.252 -8.166 8.111 1.00 98.56 88 ALA A CA 1
ATOM 698 C C . ALA A 1 88 ? -9.429 -8.163 7.124 1.00 98.56 88 ALA A C 1
ATOM 700 O O . ALA A 1 88 ? -10.443 -8.818 7.376 1.00 98.56 88 ALA A O 1
ATOM 701 N N . VAL A 1 89 ? -9.270 -7.493 5.979 1.00 98.56 89 VAL A N 1
ATOM 702 C CA . VAL A 1 89 ? -10.264 -7.475 4.898 1.00 98.56 89 VAL A CA 1
ATOM 703 C C . VAL A 1 89 ? -10.462 -8.877 4.325 1.00 98.56 89 VAL A C 1
ATOM 705 O O . VAL A 1 89 ? -11.589 -9.366 4.307 1.00 98.56 89 VAL A O 1
ATOM 708 N N . PHE A 1 90 ? -9.386 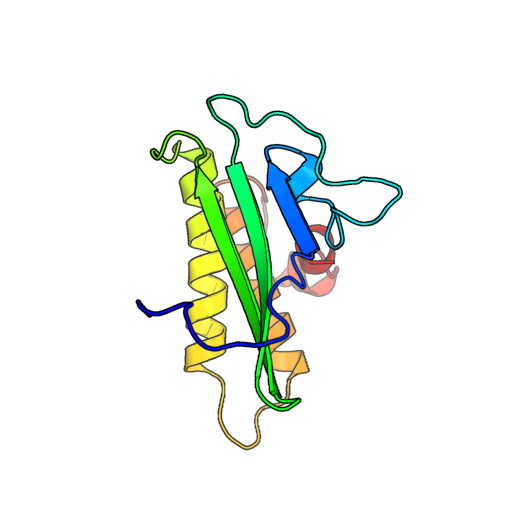-9.585 3.958 1.00 97.88 90 PHE A N 1
ATOM 709 C CA . PHE A 1 90 ? -9.478 -10.959 3.440 1.00 97.88 90 PHE A CA 1
ATOM 710 C C . PHE A 1 90 ? -10.211 -11.913 4.388 1.00 97.88 90 PHE A C 1
ATOM 712 O O . PHE A 1 90 ? -10.959 -12.772 3.930 1.00 97.88 90 PHE A O 1
ATOM 719 N N . SER A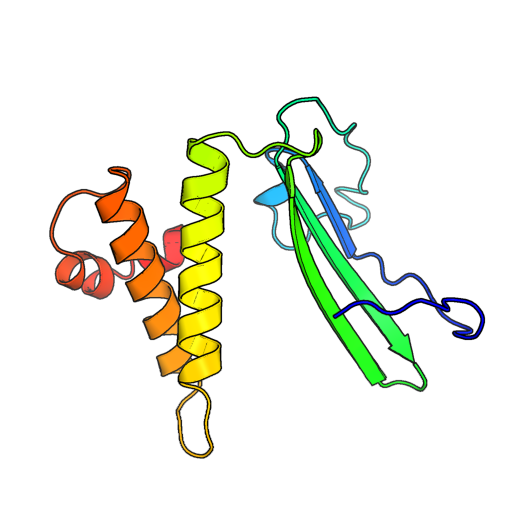 1 91 ? -10.019 -11.758 5.698 1.00 98.31 91 SER A N 1
ATOM 720 C CA . SER A 1 91 ? -10.676 -12.602 6.705 1.00 98.31 91 SER A CA 1
ATOM 721 C C . SER A 1 91 ? -12.147 -12.233 6.933 1.00 98.31 91 SER A C 1
ATOM 723 O O . SER A 1 91 ? -12.904 -13.039 7.470 1.00 98.31 91 SER A O 1
ATOM 725 N N . SER A 1 92 ? -12.547 -11.018 6.552 1.00 98.00 92 SER A N 1
ATOM 726 C CA . SER A 1 92 ? -13.890 -10.472 6.778 1.00 98.00 92 SER A CA 1
ATOM 727 C C . SER A 1 92 ? -14.808 -10.618 5.561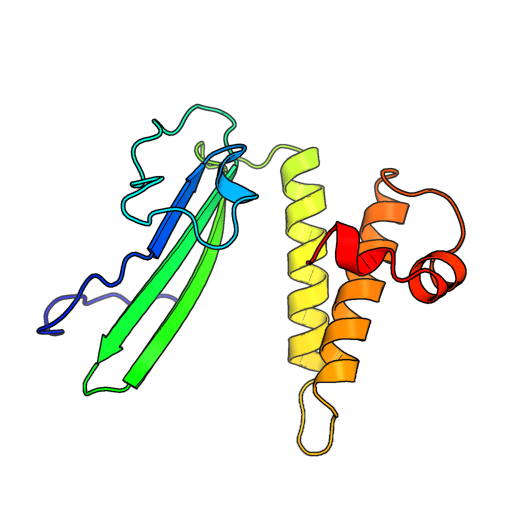 1.00 98.00 92 SER A C 1
ATOM 729 O O . SER A 1 92 ? -16.031 -10.616 5.715 1.00 98.00 92 SER A O 1
ATOM 731 N N . ILE A 1 93 ? -14.242 -10.775 4.359 1.00 97.62 93 ILE A N 1
ATOM 732 C CA . ILE A 1 93 ? -15.000 -10.974 3.120 1.00 97.62 93 ILE A CA 1
ATOM 733 C C . ILE A 1 93 ? -15.780 -12.293 3.172 1.00 97.62 93 ILE A C 1
ATOM 735 O O . ILE A 1 93 ? -15.222 -13.379 3.319 1.00 97.62 93 ILE A O 1
ATOM 739 N N . LYS A 1 94 ? -17.098 -12.185 2.992 1.00 98.00 94 LYS A N 1
ATOM 740 C CA . LYS A 1 94 ? -18.044 -13.298 2.840 1.00 98.00 94 LYS A CA 1
ATOM 741 C C . LYS A 1 94 ? -19.328 -12.798 2.159 1.00 98.00 94 LYS A C 1
ATOM 743 O O . LYS A 1 94 ? -19.562 -11.585 2.144 1.00 98.00 94 LYS A O 1
ATOM 748 N N . PRO A 1 95 ? -20.186 -13.688 1.622 1.00 98.44 95 PRO A N 1
ATOM 749 C CA . PRO A 1 95 ? -21.469 -13.283 1.052 1.00 98.44 95 PRO A CA 1
ATOM 750 C C . PRO A 1 95 ? -22.300 -12.436 2.027 1.00 98.44 95 PRO A C 1
ATOM 752 O O . PRO A 1 95 ? -22.419 -12.772 3.205 1.00 98.44 95 PRO A O 1
ATOM 755 N N . GLY A 1 96 ? -22.874 -11.344 1.520 1.00 97.75 96 GLY A N 1
ATOM 756 C CA . GLY A 1 96 ? -23.734 -10.432 2.283 1.00 97.75 96 GLY A CA 1
ATOM 757 C C . GLY A 1 96 ? -23.023 -9.263 2.977 1.00 97.75 96 GLY A C 1
ATOM 758 O O . GLY A 1 96 ? -23.712 -8.383 3.480 1.00 97.75 96 GLY A O 1
ATOM 759 N N . VAL A 1 97 ? -21.687 -9.211 2.988 1.00 97.88 97 VAL A N 1
ATOM 760 C CA . VAL A 1 97 ? -20.934 -8.054 3.513 1.00 97.88 97 VAL A CA 1
ATOM 761 C C . VAL A 1 97 ? -20.911 -6.921 2.488 1.00 97.88 97 VAL A C 1
ATOM 763 O O . VAL A 1 97 ? -20.692 -7.164 1.299 1.00 97.88 97 VAL A O 1
ATOM 766 N N . ALA A 1 98 ? -21.107 -5.677 2.933 1.00 98.06 98 ALA A N 1
ATOM 767 C CA . ALA A 1 98 ? -21.055 -4.525 2.045 1.00 98.06 98 ALA A CA 1
ATOM 768 C C . ALA A 1 98 ? -19.598 -4.099 1.798 1.00 98.06 98 ALA A C 1
ATOM 770 O O . ALA A 1 98 ? -18.837 -3.854 2.731 1.00 98.06 98 ALA A O 1
ATOM 771 N N . TRP A 1 99 ? -19.202 -3.946 0.531 1.00 97.25 99 TRP A N 1
ATOM 772 C CA . TRP A 1 99 ? -17.830 -3.552 0.180 1.00 97.25 99 TRP A CA 1
ATOM 773 C C . TRP A 1 99 ? -17.346 -2.244 0.845 1.00 97.25 99 TRP A C 1
ATOM 775 O O . TRP A 1 99 ? -16.214 -2.218 1.331 1.00 97.25 99 TRP A O 1
ATOM 785 N N . PRO A 1 100 ? -18.175 -1.186 0.988 1.00 98.12 100 PRO A N 1
ATOM 786 C CA . PRO A 1 100 ? -17.766 0.020 1.713 1.00 98.12 100 PRO A CA 1
ATOM 787 C C . PRO A 1 100 ? -17.410 -0.215 3.190 1.00 98.12 100 PRO A C 1
ATOM 789 O O . PRO A 1 100 ? -16.708 0.599 3.784 1.00 98.12 100 PRO A O 1
ATOM 792 N N . GLU A 1 101 ? -17.886 -1.295 3.816 1.00 97.94 101 GLU A N 1
ATOM 793 C CA . GLU A 1 101 ? -17.467 -1.666 5.174 1.00 97.94 101 GLU A CA 1
ATOM 794 C C . GLU A 1 101 ? -16.029 -2.193 5.188 1.00 97.94 101 GLU A C 1
ATOM 796 O O . GLU A 1 101 ? -15.300 -1.930 6.138 1.00 97.94 101 GLU A O 1
ATOM 801 N N . MET A 1 102 ? -15.588 -2.869 4.121 1.00 98.50 102 MET A N 1
ATOM 802 C CA . MET A 1 102 ? -14.206 -3.347 3.985 1.00 98.50 102 MET A CA 1
ATOM 803 C C . MET A 1 102 ? -13.227 -2.194 3.769 1.00 98.50 102 MET A C 1
ATOM 805 O O . MET A 1 102 ? -12.148 -2.199 4.354 1.00 98.50 102 MET A O 1
ATOM 809 N N . HIS A 1 103 ? -13.627 -1.176 3.000 1.00 98.06 103 HIS A N 1
ATOM 810 C CA . HIS A 1 103 ? -12.845 0.054 2.857 1.00 98.06 103 HIS A CA 1
ATOM 811 C C . HIS A 1 103 ? -12.657 0.750 4.216 1.00 98.06 103 HIS A C 1
ATOM 813 O O . HIS A 1 103 ? -11.528 0.982 4.638 1.00 98.06 103 HIS A O 1
ATOM 819 N N . ARG A 1 104 ? -13.746 0.961 4.973 1.00 98.38 104 ARG A N 1
ATOM 820 C CA . ARG A 1 104 ? -13.675 1.566 6.319 1.00 98.38 104 ARG A CA 1
ATOM 821 C C . ARG A 1 104 ? -12.922 0.703 7.334 1.00 98.38 104 ARG A C 1
ATOM 823 O O . ARG A 1 104 ? -12.307 1.236 8.254 1.00 98.38 104 ARG A O 1
ATOM 830 N N . LEU A 1 105 ? -12.975 -0.623 7.193 1.00 98.62 105 LEU A N 1
ATOM 831 C CA . LEU A 1 105 ? -12.173 -1.544 7.997 1.00 98.62 105 LEU A CA 1
ATOM 832 C C . LEU A 1 105 ? -10.679 -1.336 7.725 1.00 98.62 105 LEU A C 1
ATOM 834 O O . LEU A 1 105 ? -9.905 -1.238 8.674 1.00 98.62 105 LEU A O 1
ATOM 838 N N . ALA A 1 106 ? -10.278 -1.244 6.454 1.00 98.62 106 ALA A N 1
ATOM 839 C CA . ALA A 1 106 ? -8.894 -0.967 6.089 1.00 98.62 106 ALA A CA 1
ATOM 840 C C . ALA A 1 106 ? -8.434 0.405 6.608 1.00 98.62 106 ALA A C 1
ATOM 842 O O . ALA A 1 106 ? -7.390 0.468 7.255 1.00 98.62 106 ALA A O 1
ATOM 843 N N . ASP A 1 107 ? -9.243 1.457 6.429 1.00 98.56 107 ASP A N 1
ATOM 844 C CA . ASP A 1 107 ? -8.972 2.800 6.969 1.00 98.56 107 ASP A CA 1
ATOM 845 C C . ASP A 1 107 ? -8.707 2.767 8.470 1.00 98.56 107 ASP A C 1
ATOM 847 O O . ASP A 1 107 ? -7.698 3.281 8.948 1.00 98.56 107 ASP A O 1
ATOM 851 N N . ARG A 1 108 ? -9.605 2.130 9.227 1.00 98.69 108 ARG A N 1
ATOM 852 C CA . ARG A 1 108 ? -9.473 2.004 10.677 1.00 98.69 108 ARG A CA 1
ATOM 853 C C . ARG A 1 108 ? -8.173 1.305 11.062 1.00 98.69 108 ARG A C 1
ATOM 855 O O . ARG A 1 108 ? -7.460 1.809 11.923 1.00 98.69 108 ARG A O 1
ATOM 862 N N . VAL A 1 109 ? -7.842 0.186 10.415 1.00 98.75 109 VAL A N 1
ATOM 863 C CA . VAL A 1 109 ? -6.596 -0.549 10.693 1.00 98.75 109 VAL A CA 1
ATOM 864 C C . VAL A 1 109 ? -5.366 0.301 10.368 1.00 98.75 109 VAL A C 1
ATOM 866 O O . VAL A 1 109 ? -4.412 0.298 11.144 1.00 98.75 109 VAL A O 1
ATOM 869 N N . HIS A 1 110 ? -5.380 1.060 9.269 1.00 98.75 110 HIS A N 1
ATOM 870 C CA . HIS A 1 110 ? -4.297 1.990 8.953 1.00 98.75 110 HIS A CA 1
ATOM 871 C C . HIS A 1 110 ? -4.155 3.066 10.033 1.00 98.75 110 HIS A C 1
ATOM 873 O O . HIS A 1 110 ? -3.052 3.277 10.527 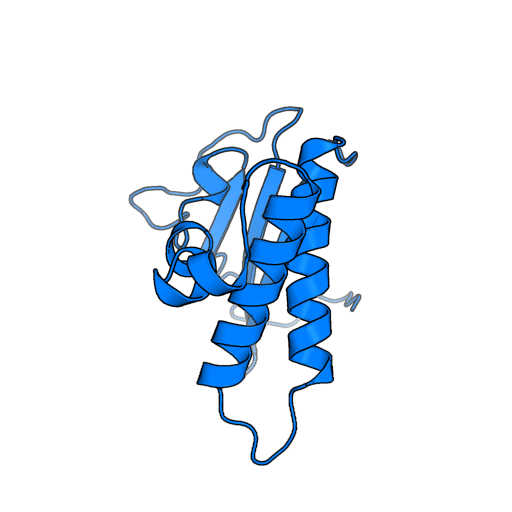1.00 98.75 110 HIS A O 1
ATOM 879 N N . LEU A 1 111 ? -5.249 3.703 10.457 1.00 98.81 111 LEU A N 1
ATOM 880 C CA . LEU A 1 111 ? -5.222 4.727 11.506 1.00 98.81 111 LEU A CA 1
ATOM 881 C C . LEU A 1 111 ? -4.722 4.171 12.851 1.00 98.81 111 LEU A C 1
ATOM 883 O O . LEU A 1 111 ? -3.933 4.830 13.529 1.00 98.81 111 LEU A O 1
ATOM 887 N N . GLU A 1 112 ? -5.123 2.952 13.223 1.00 98.75 112 GLU A N 1
ATOM 888 C CA . GLU A 1 112 ? -4.631 2.255 14.420 1.00 98.75 112 GLU A CA 1
ATOM 889 C C . GLU A 1 112 ? -3.117 2.014 14.361 1.00 98.75 112 GLU A C 1
ATOM 891 O O . GLU A 1 112 ? -2.400 2.336 15.313 1.00 98.75 112 GLU A O 1
ATOM 896 N N . GLU A 1 113 ? -2.606 1.479 13.249 1.00 98.62 113 GLU A N 1
ATOM 897 C CA . GLU A 1 113 ? -1.173 1.206 13.103 1.00 98.62 113 GLU A CA 1
ATOM 898 C C . GLU A 1 113 ? -0.351 2.495 12.995 1.00 98.62 113 GLU A C 1
ATOM 900 O O . GLU A 1 113 ? 0.672 2.611 13.667 1.00 98.62 113 GLU A O 1
ATOM 905 N N . LEU A 1 114 ? -0.818 3.499 12.247 1.00 98.62 114 LEU A N 1
ATOM 906 C CA . LEU A 1 114 ? -0.168 4.811 12.150 1.00 98.62 114 LEU A CA 1
ATOM 907 C C . LEU A 1 114 ? -0.121 5.533 13.508 1.00 98.62 114 LEU A C 1
ATOM 909 O O . LEU A 1 114 ? 0.860 6.214 13.812 1.00 98.62 114 LEU A O 1
ATOM 913 N N . THR A 1 115 ? -1.139 5.346 14.354 1.00 98.50 115 THR A N 1
ATOM 914 C CA . THR A 1 115 ? -1.139 5.850 15.738 1.00 98.50 115 THR A CA 1
ATOM 915 C C . THR A 1 115 ? -0.121 5.101 16.598 1.00 98.50 115 THR A C 1
ATOM 917 O O . THR A 1 115 ? 0.663 5.712 17.322 1.00 98.50 115 THR A O 1
ATOM 920 N N . LYS A 1 116 ? -0.077 3.769 16.493 1.00 97.94 116 LYS A N 1
ATOM 921 C CA . LYS A 1 116 ? 0.849 2.911 17.248 1.00 97.94 116 LYS A CA 1
ATOM 922 C C . LYS A 1 116 ? 2.320 3.195 16.940 1.00 97.94 116 LYS A C 1
ATOM 924 O O . LYS A 1 116 ? 3.145 3.118 17.847 1.00 97.94 116 LYS A O 1
ATOM 929 N N . ILE A 1 117 ? 2.654 3.514 15.690 1.00 97.31 117 ILE A N 1
ATOM 930 C CA . ILE A 1 117 ? 4.030 3.848 15.283 1.00 97.31 117 ILE A CA 1
ATOM 931 C C . ILE A 1 117 ? 4.376 5.329 15.506 1.00 97.31 117 ILE A C 1
ATOM 933 O O . ILE A 1 117 ? 5.513 5.728 15.278 1.00 97.31 117 ILE A O 1
ATOM 937 N N . GLY A 1 118 ? 3.419 6.136 15.979 1.00 97.88 118 GLY A N 1
ATOM 938 C CA . GLY A 1 118 ? 3.636 7.528 16.371 1.00 97.88 118 GLY A CA 1
ATOM 939 C C . GLY A 1 118 ? 3.560 8.555 15.240 1.00 97.88 118 GLY A C 1
ATOM 940 O O . GLY A 1 118 ? 3.968 9.690 15.452 1.00 97.88 118 GLY A O 1
ATOM 941 N N . ILE A 1 119 ? 3.039 8.193 14.060 1.00 98.00 119 ILE A N 1
ATOM 942 C CA . ILE A 1 119 ? 2.754 9.160 12.982 1.00 98.00 119 ILE A CA 1
ATOM 943 C C . ILE A 1 119 ? 1.492 9.966 13.306 1.00 98.00 119 ILE A C 1
ATOM 945 O O . ILE A 1 119 ? 1.422 11.163 13.031 1.00 98.00 119 ILE A O 1
ATOM 949 N N . LEU A 1 120 ? 0.494 9.309 13.899 1.00 98.38 120 LEU A N 1
ATOM 950 C CA . LEU A 1 120 ? -0.738 9.937 14.360 1.00 98.38 120 LEU A CA 1
ATOM 951 C C . LEU A 1 120 ? -0.789 9.955 15.889 1.00 98.38 120 LEU A C 1
ATOM 953 O O . LEU 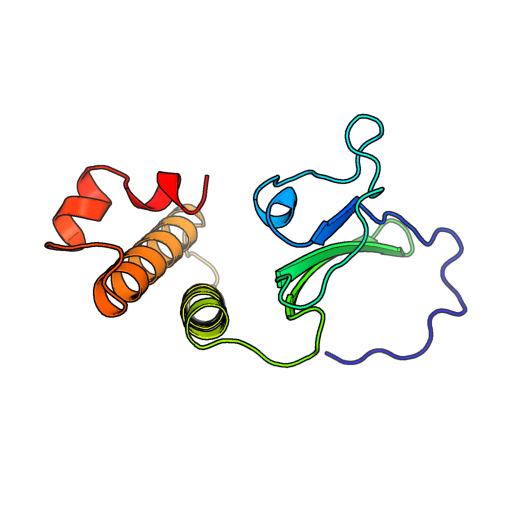A 1 120 ? -0.273 9.064 16.564 1.00 98.38 120 LEU A O 1
ATOM 957 N N . HIS A 1 121 ? -1.454 10.965 16.443 1.00 98.00 121 HIS A N 1
ATOM 958 C CA . HIS A 1 121 ? -1.679 11.094 17.878 1.00 98.00 121 HIS A CA 1
ATOM 959 C C . HIS A 1 121 ? -3.142 11.440 18.143 1.00 98.00 121 HIS A C 1
ATOM 961 O O . HIS A 1 121 ? -3.716 12.283 17.455 1.00 98.00 121 HIS A O 1
ATOM 967 N N . GLY A 1 122 ? -3.734 10.813 19.160 1.00 97.19 122 GLY A N 1
ATOM 968 C CA . GLY A 1 122 ? -5.130 11.025 19.545 1.00 97.19 122 GLY A CA 1
ATOM 969 C C . GLY A 1 122 ? -5.967 9.751 19.461 1.00 97.19 122 GLY A C 1
ATOM 970 O O . GLY A 1 122 ? -5.434 8.643 19.486 1.00 97.19 122 GLY A O 1
ATOM 971 N N . ASN A 1 123 ? -7.289 9.919 19.403 1.00 98.06 123 ASN A N 1
ATOM 972 C CA . ASN A 1 123 ? -8.248 8.821 19.347 1.00 98.06 123 ASN A CA 1
ATOM 973 C C . ASN A 1 123 ? -8.587 8.461 17.891 1.00 98.06 123 ASN A C 1
ATOM 975 O O . ASN A 1 123 ? -8.959 9.326 17.101 1.00 98.06 123 ASN A O 1
ATOM 979 N N . VAL A 1 124 ? -8.502 7.173 17.551 1.00 98.19 124 VAL A N 1
ATOM 980 C CA . VAL A 1 124 ? -8.826 6.651 16.215 1.00 98.19 124 VAL A CA 1
ATOM 981 C C . VAL A 1 124 ? -10.288 6.908 15.827 1.00 98.19 124 VAL A C 1
ATOM 983 O O . VAL A 1 124 ? -10.560 7.180 14.662 1.00 98.19 124 VAL A O 1
ATOM 986 N N . GLU A 1 125 ? -11.236 6.881 16.769 1.00 98.12 125 GLU A N 1
ATOM 987 C CA . GLU A 1 125 ? -12.649 7.170 16.469 1.00 98.12 125 GLU A CA 1
ATOM 988 C C . GLU A 1 125 ? -12.852 8.603 15.962 1.00 98.12 125 GLU A C 1
ATOM 990 O O . GLU A 1 125 ? -13.605 8.840 15.011 1.00 98.12 125 GLU A O 1
ATOM 995 N N . ASP A 1 126 ? -12.129 9.557 16.552 1.00 98.38 126 ASP A N 1
ATOM 996 C CA . ASP A 1 126 ? -12.168 10.955 16.124 1.00 98.38 126 ASP A CA 1
ATOM 997 C C . ASP A 1 126 ? -11.578 11.084 14.711 1.00 98.38 126 ASP A C 1
ATOM 999 O O . ASP A 1 126 ? -12.150 11.757 13.851 1.00 98.38 126 ASP A O 1
ATOM 1003 N N . MET A 1 127 ? -10.482 10.366 14.433 1.00 98.56 127 MET A N 1
ATOM 1004 C CA . MET A 1 127 ? -9.835 10.328 13.115 1.00 98.56 127 MET A CA 1
ATOM 1005 C C . MET A 1 127 ? -10.748 9.742 12.027 1.00 98.56 127 MET A C 1
ATOM 1007 O O . MET A 1 127 ? -10.801 10.267 10.913 1.00 98.56 127 MET A O 1
ATOM 1011 N N . VAL A 1 128 ? -11.491 8.677 12.340 1.00 97.88 128 VAL A N 1
ATOM 1012 C CA . VAL A 1 128 ? -12.469 8.068 11.422 1.00 97.88 128 VAL A CA 1
ATOM 1013 C C . VAL A 1 128 ? -13.604 9.047 11.110 1.00 97.88 128 VAL A C 1
ATOM 1015 O O . VAL A 1 128 ? -14.018 9.157 9.953 1.00 97.88 128 VAL A O 1
ATOM 1018 N N . THR A 1 129 ? -14.076 9.791 12.114 1.00 98.06 129 THR A N 1
ATOM 1019 C CA . THR A 1 129 ? -15.166 10.771 11.966 1.00 98.06 129 THR A CA 1
ATOM 1020 C C . THR A 1 129 ? -14.807 11.895 10.993 1.00 98.06 129 THR A C 1
ATOM 1022 O O . THR A 1 129 ? -15.658 12.333 10.224 1.00 98.06 129 THR A O 1
ATOM 1025 N N . VAL A 1 130 ? -13.544 12.329 10.982 1.00 98.12 130 VAL A N 1
ATOM 1026 C CA . VAL A 1 130 ? -13.041 13.366 10.062 1.00 98.12 130 VAL A CA 1
ATOM 1027 C C . VAL A 1 130 ? -12.468 12.803 8.757 1.00 98.12 130 VAL A C 1
ATOM 1029 O O . VAL A 1 130 ? -11.832 13.534 8.003 1.00 98.12 130 VAL A O 1
ATOM 1032 N N . HIS A 1 131 ? -12.686 11.514 8.479 1.00 97.88 131 HIS A N 1
ATOM 1033 C CA . HIS A 1 131 ? -12.235 10.832 7.261 1.00 97.88 131 HIS A CA 1
ATOM 1034 C C . HIS A 1 131 ? -10.713 10.873 7.039 1.00 97.88 131 HIS A C 1
ATOM 1036 O O . HIS A 1 131 ? -10.246 10.889 5.902 1.00 97.88 131 HIS A O 1
ATOM 1042 N N . LEU A 1 132 ? -9.922 10.847 8.119 1.00 98.38 132 LEU A N 1
ATOM 1043 C CA . LEU A 1 132 ? -8.461 10.953 8.032 1.00 98.38 132 LEU A CA 1
ATOM 1044 C C . LEU A 1 132 ? -7.812 9.783 7.269 1.00 98.38 132 LEU A C 1
ATOM 1046 O O . LEU A 1 132 ? -6.750 9.960 6.679 1.00 98.38 132 LEU A O 1
ATOM 1050 N N . GLY A 1 133 ? -8.451 8.607 7.239 1.00 97.94 133 GLY A N 1
ATOM 1051 C CA . GLY A 1 133 ? -7.963 7.438 6.490 1.00 97.94 133 GLY A CA 1
ATOM 1052 C C . GLY A 1 133 ? -7.745 7.727 5.000 1.00 97.94 133 GLY A C 1
ATOM 1053 O O . GLY A 1 133 ? -6.707 7.357 4.451 1.00 97.94 133 GLY A O 1
ATOM 1054 N N . ALA A 1 134 ? -8.635 8.518 4.393 1.00 97.69 134 ALA A N 1
ATOM 1055 C CA . ALA A 1 134 ? -8.575 8.886 2.978 1.00 97.69 134 ALA A CA 1
ATOM 1056 C C . ALA A 1 134 ? -7.359 9.759 2.613 1.00 97.69 134 ALA A C 1
ATOM 1058 O O . ALA A 1 134 ? -7.014 9.878 1.444 1.00 97.69 134 ALA A O 1
ATOM 1059 N N . VAL A 1 135 ? -6.680 10.367 3.594 1.00 98.19 135 VAL A N 1
ATOM 1060 C CA . VAL A 1 135 ? -5.413 11.081 3.350 1.00 98.19 135 VAL A CA 1
ATOM 1061 C C . VAL A 1 135 ? -4.282 10.099 3.030 1.00 98.19 135 VAL A C 1
ATOM 1063 O O . VAL A 1 135 ? -3.387 10.420 2.253 1.00 98.19 135 VAL A O 1
ATOM 1066 N N . PHE A 1 136 ? -4.319 8.905 3.625 1.00 97.75 136 PHE A N 1
ATOM 1067 C CA . PHE A 1 136 ? -3.280 7.883 3.485 1.00 97.75 136 PHE A CA 1
ATOM 1068 C C . PHE A 1 136 ? -3.638 6.800 2.459 1.00 97.75 136 PHE A C 1
ATOM 1070 O O . PHE A 1 136 ? -2.739 6.147 1.934 1.00 97.75 136 PHE A O 1
ATOM 1077 N N . MET A 1 137 ? -4.927 6.612 2.173 1.00 97.88 137 MET A N 1
ATOM 1078 C CA . MET A 1 137 ? -5.439 5.703 1.145 1.00 97.88 137 MET A CA 1
ATOM 1079 C C . MET A 1 137 ? -6.520 6.421 0.311 1.00 97.88 137 MET A C 1
ATOM 1081 O O . MET A 1 137 ? -7.710 6.203 0.552 1.00 97.88 137 MET A O 1
ATOM 1085 N N . PRO A 1 138 ? -6.111 7.331 -0.595 1.00 94.94 138 PRO A N 1
ATOM 1086 C CA . PRO A 1 138 ? -7.022 8.127 -1.420 1.00 94.94 138 PRO A CA 1
ATOM 1087 C C . PRO A 1 138 ? -7.644 7.352 -2.590 1.00 94.94 138 PRO A C 1
ATOM 1089 O O . PRO A 1 138 ? -7.056 6.336 -3.028 1.00 94.94 138 PRO A O 1
#

InterPro domains:
  IPR000994 Peptidase M24 [PF00557] (18-112)
  IPR036005 Creatinase/aminopeptidase-like [G3DSA:3.90.230.10] (3-138)
  IPR036005 Creatinase/aminopeptidase-like [SSF55920] (13-137)
  IPR052433 Xaa-Pro dipeptidase-like [PTHR48480] (16-138)